Protein AF-A0A971AYQ6-F1 (afdb_monomer_lite)

pLDDT: mean 86.42, std 10.88, range [60.56, 96.31]

Sequence (43 aa):
MSNIKITPAAPSDARELLEIYAPYVLNTAISFEYDVPSEQEFA

Foldseek 3Di:
DDDDDDDDDDLVCLVVVLVVCQCCQPPHPPVPHVHRDDSVVRD

Secondary structure (DSSP, 8-state):
----------GGGHHHHHHHHHHHHHHS--TT-SSPPPHHHH-

Radius of gyration: 12.7 Å; chains: 1; bounding box: 19×32×33 Å

Structure (mmCIF, N/CA/C/O backbone):
data_AF-A0A971AYQ6-F1
#
_entry.id   AF-A0A971AYQ6-F1
#
loop_
_atom_site.group_PDB
_atom_site.id
_atom_site.type_symbol
_atom_site.label_atom_id
_atom_site.label_alt_id
_atom_site.label_comp_id
_atom_site.label_asym_id
_atom_site.label_entity_id
_atom_site.label_seq_id
_atom_site.pdbx_PDB_ins_code
_atom_site.Cartn_x
_atom_site.Cartn_y
_atom_site.Cartn_z
_atom_site.occupancy
_atom_site.B_iso_or_equiv
_atom_site.auth_seq_id
_atom_site.auth_comp_id
_atom_site.auth_asym_id
_atom_site.auth_atom_id
_atom_site.pdbx_PDB_model_num
ATOM 1 N N . MET A 1 1 ? -2.426 -21.168 -18.405 1.00 60.56 1 MET A N 1
ATOM 2 C CA . MET A 1 1 ? -1.301 -20.717 -17.561 1.00 60.56 1 MET A CA 1
ATOM 3 C C . MET A 1 1 ? -1.222 -19.212 -17.691 1.00 60.56 1 MET A C 1
ATOM 5 O O . MET A 1 1 ? -1.188 -18.732 -18.817 1.00 60.56 1 MET A O 1
ATOM 9 N N . SER A 1 2 ? -1.286 -18.481 -16.583 1.00 79.12 2 SER A N 1
ATOM 10 C CA . SER A 1 2 ? -1.186 -17.021 -16.612 1.00 79.12 2 SER A CA 1
ATOM 11 C C . SER A 1 2 ? 0.258 -16.626 -16.905 1.00 79.12 2 SER A C 1
ATOM 13 O O . SER A 1 2 ? 1.176 -17.120 -16.254 1.00 79.12 2 SER A O 1
ATOM 15 N N . ASN A 1 3 ? 0.459 -15.775 -17.908 1.00 87.50 3 ASN A N 1
ATOM 16 C CA . ASN A 1 3 ? 1.778 -15.261 -18.250 1.00 87.50 3 ASN A CA 1
ATOM 17 C C . ASN A 1 3 ? 2.132 -14.156 -17.243 1.00 87.50 3 ASN A C 1
ATOM 19 O O . ASN A 1 3 ? 1.593 -13.055 -17.326 1.00 87.50 3 ASN A O 1
ATOM 23 N N . ILE A 1 4 ? 2.968 -14.469 -16.251 1.00 90.38 4 ILE A N 1
ATOM 24 C CA . ILE A 1 4 ? 3.367 -13.513 -15.209 1.00 90.38 4 ILE A CA 1
ATOM 25 C C . ILE A 1 4 ? 4.493 -12.636 -15.758 1.00 90.38 4 ILE A C 1
ATOM 27 O O . ILE A 1 4 ? 5.521 -13.144 -16.206 1.00 90.38 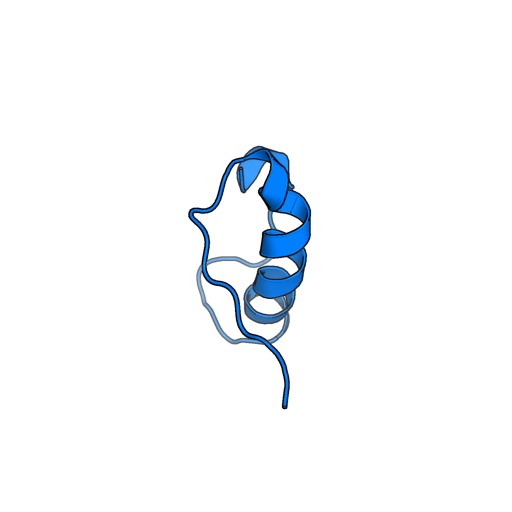4 ILE A O 1
ATOM 31 N N . LYS A 1 5 ? 4.307 -11.316 -15.704 1.00 91.31 5 LYS A N 1
ATOM 32 C CA . LYS A 1 5 ? 5.316 -10.319 -16.067 1.00 91.31 5 LYS A CA 1
ATOM 33 C C . LYS A 1 5 ? 5.637 -9.482 -14.832 1.00 91.31 5 LYS A C 1
ATOM 35 O O . LYS A 1 5 ? 4.724 -8.984 -14.186 1.00 91.31 5 LYS A O 1
ATOM 40 N N . ILE A 1 6 ? 6.923 -9.337 -14.521 1.00 94.19 6 ILE A N 1
ATOM 41 C CA . ILE A 1 6 ? 7.413 -8.516 -13.407 1.00 94.19 6 ILE A CA 1
ATOM 42 C C . ILE A 1 6 ? 8.077 -7.275 -14.003 1.00 94.19 6 ILE A C 1
ATOM 44 O O . ILE A 1 6 ? 8.921 -7.396 -14.893 1.00 94.19 6 ILE A O 1
ATOM 48 N N . THR A 1 7 ? 7.693 -6.092 -13.532 1.00 93.56 7 THR A N 1
ATOM 49 C CA . THR A 1 7 ? 8.254 -4.804 -13.962 1.00 93.56 7 THR A CA 1
ATOM 50 C C . THR A 1 7 ? 8.504 -3.896 -12.758 1.00 93.56 7 THR A C 1
ATOM 52 O O . THR A 1 7 ? 7.826 -4.056 -11.743 1.00 93.56 7 THR A O 1
ATOM 55 N N . PRO A 1 8 ? 9.465 -2.956 -12.839 1.00 96.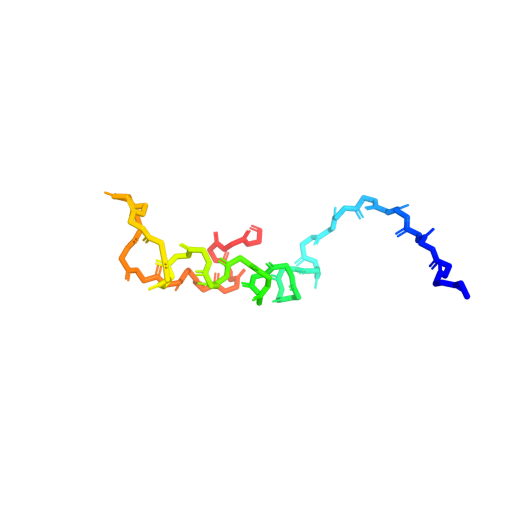31 8 PRO A N 1
ATOM 56 C CA . PRO A 1 8 ? 9.625 -1.920 -11.821 1.00 96.31 8 PRO A CA 1
ATOM 57 C C . PRO A 1 8 ? 8.356 -1.074 -11.712 1.00 96.31 8 PRO A C 1
ATOM 59 O O . PRO A 1 8 ? 7.773 -0.731 -12.740 1.00 96.31 8 PRO A O 1
ATOM 62 N N . ALA A 1 9 ? 7.963 -0.742 -10.484 1.00 95.00 9 ALA A N 1
ATOM 63 C CA . ALA A 1 9 ? 6.860 0.175 -10.228 1.00 95.00 9 ALA A CA 1
ATOM 64 C C . ALA A 1 9 ? 7.266 1.618 -10.559 1.00 95.00 9 ALA A C 1
ATOM 66 O O . ALA A 1 9 ? 8.424 2.008 -10.371 1.00 95.00 9 ALA A O 1
ATOM 67 N N . ALA A 1 10 ? 6.300 2.406 -11.015 1.00 95.38 10 ALA A N 1
ATOM 68 C CA . ALA A 1 10 ? 6.415 3.841 -11.221 1.00 95.38 10 ALA A CA 1
ATOM 69 C C . ALA A 1 10 ? 5.282 4.584 -10.488 1.00 95.38 10 ALA A C 1
ATOM 71 O O . ALA A 1 10 ? 4.237 3.991 -10.224 1.00 95.38 10 ALA A O 1
ATOM 72 N N . PRO A 1 11 ? 5.421 5.898 -10.219 1.00 95.06 11 PRO A N 1
ATOM 73 C CA . PRO A 1 11 ? 4.356 6.685 -9.584 1.00 95.06 11 PRO A CA 1
ATOM 74 C C . PRO A 1 11 ? 3.018 6.665 -10.342 1.00 95.06 11 PRO A C 1
ATOM 76 O O . PRO A 1 11 ? 1.963 6.868 -9.753 1.00 95.06 11 PRO A O 1
ATOM 79 N N . SER A 1 12 ? 3.030 6.390 -11.652 1.00 95.44 12 SER A N 1
ATOM 80 C CA . SER A 1 12 ? 1.809 6.202 -12.449 1.00 95.44 12 SER A CA 1
ATOM 81 C C . SER A 1 12 ? 0.971 5.000 -12.011 1.00 95.44 12 SER A C 1
ATOM 83 O O . SER A 1 12 ? -0.236 4.993 -12.236 1.00 95.44 12 SER A O 1
ATOM 85 N N . ASP A 1 13 ? 1.603 4.006 -11.388 1.00 96.12 13 ASP A N 1
ATOM 86 C CA . ASP A 1 13 ? 0.974 2.755 -10.965 1.00 96.12 13 ASP A CA 1
ATOM 87 C C . ASP A 1 13 ? 0.342 2.885 -9.568 1.00 96.12 13 ASP A C 1
ATOM 89 O O . ASP A 1 13 ? -0.289 1.948 -9.081 1.00 96.12 13 ASP A O 1
ATOM 93 N N . ALA A 1 14 ? 0.493 4.049 -8.920 1.00 95.38 14 ALA A N 1
ATOM 94 C CA . ALA A 1 14 ? 0.062 4.302 -7.548 1.00 95.38 14 ALA A CA 1
ATOM 95 C C . ALA A 1 14 ? -1.401 3.924 -7.303 1.00 95.38 14 ALA A C 1
ATOM 97 O O . ALA A 1 14 ? -1.693 3.292 -6.297 1.00 95.38 14 ALA A O 1
ATOM 98 N N . ARG A 1 15 ? -2.312 4.235 -8.236 1.00 95.62 15 ARG A N 1
ATOM 99 C CA . ARG A 1 15 ? -3.731 3.862 -8.115 1.00 95.62 15 ARG A CA 1
ATOM 100 C C . ARG A 1 15 ? -3.922 2.348 -8.014 1.00 95.62 15 ARG A C 1
ATOM 102 O O . ARG A 1 15 ? -4.571 1.877 -7.088 1.00 95.62 15 ARG A O 1
ATOM 109 N N . GLU A 1 16 ? -3.356 1.593 -8.952 1.00 95.06 16 GLU A N 1
ATOM 110 C CA . GLU A 1 16 ? -3.531 0.135 -9.011 1.00 95.06 16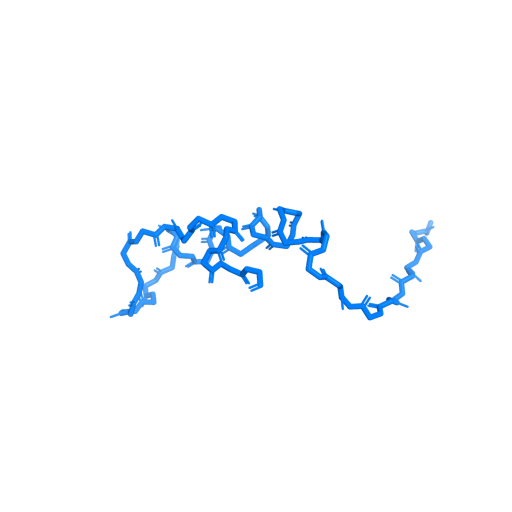 GLU A CA 1
ATOM 111 C C . GLU A 1 16 ? -2.856 -0.556 -7.818 1.00 95.06 16 GLU A C 1
ATOM 113 O O . GLU A 1 16 ? -3.400 -1.489 -7.228 1.00 95.06 16 GLU A O 1
ATOM 118 N N . LEU A 1 17 ? -1.682 -0.068 -7.414 1.00 95.19 17 LEU A N 1
ATOM 119 C CA . LEU A 1 17 ? -0.974 -0.567 -6.238 1.00 95.19 17 LEU A CA 1
ATOM 120 C C . LEU A 1 17 ? -1.712 -0.228 -4.935 1.00 95.19 17 LEU A C 1
ATOM 122 O O . LEU A 1 17 ? -1.759 -1.062 -4.030 1.00 95.19 17 LEU A O 1
ATOM 126 N N . LEU A 1 18 ? -2.332 0.952 -4.851 1.00 94.81 18 LEU A N 1
ATOM 127 C CA . LEU A 1 18 ? -3.143 1.365 -3.709 1.00 94.81 18 LEU A CA 1
ATOM 128 C C . LEU A 1 18 ? -4.398 0.498 -3.570 1.00 94.81 18 LEU A C 1
ATOM 130 O O . L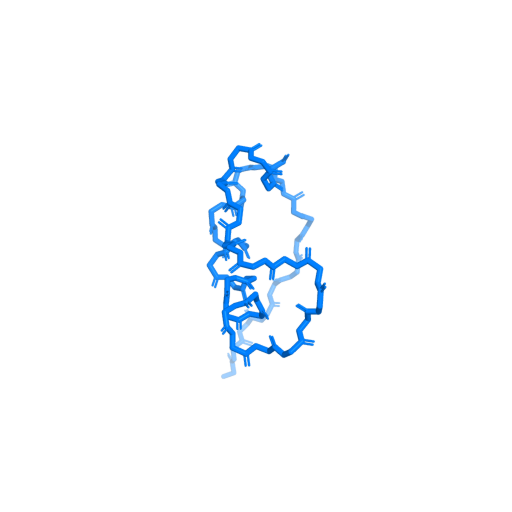EU A 1 18 ? -4.748 0.130 -2.454 1.00 94.81 18 LEU A O 1
ATOM 134 N N . GLU A 1 19 ? -5.045 0.105 -4.668 1.00 94.69 19 GLU A N 1
ATOM 135 C CA . GLU A 1 19 ? -6.178 -0.834 -4.631 1.00 94.69 19 GLU A CA 1
ATOM 136 C C . GLU A 1 19 ? -5.781 -2.200 -4.049 1.00 94.69 19 GLU A C 1
ATOM 138 O O . GLU A 1 19 ? -6.547 -2.806 -3.296 1.00 94.69 19 GLU A O 1
ATOM 143 N N . ILE A 1 20 ? -4.562 -2.666 -4.344 1.00 94.44 20 ILE A N 1
ATOM 144 C CA . ILE A 1 20 ? -4.001 -3.890 -3.755 1.00 94.44 20 ILE A CA 1
ATOM 145 C C . ILE A 1 20 ? -3.669 -3.679 -2.270 1.00 94.44 20 ILE A C 1
ATOM 147 O O . ILE A 1 20 ? -3.860 -4.594 -1.469 1.00 94.44 20 ILE A O 1
ATOM 151 N N . TYR A 1 21 ? -3.188 -2.491 -1.891 1.00 90.81 21 TYR A N 1
ATOM 152 C CA . TYR A 1 21 ? -2.791 -2.157 -0.521 1.00 90.81 21 TYR A CA 1
ATOM 153 C C . TYR A 1 21 ? -3.982 -1.882 0.420 1.00 90.81 21 TYR A C 1
ATOM 155 O O . TYR A 1 21 ? -3.970 -2.309 1.573 1.00 90.81 21 TYR A O 1
ATOM 163 N N . ALA A 1 22 ? -5.052 -1.250 -0.066 1.00 90.81 22 ALA A N 1
ATOM 164 C CA . ALA A 1 22 ? -6.239 -0.865 0.701 1.00 90.81 22 ALA A CA 1
ATOM 165 C C . ALA A 1 22 ? -6.835 -1.966 1.608 1.00 90.81 22 ALA A C 1
ATOM 167 O O . ALA A 1 22 ? -7.132 -1.674 2.771 1.00 90.81 22 ALA A O 1
ATOM 168 N N . PRO A 1 23 ? -7.005 -3.235 1.172 1.00 89.06 23 PRO A N 1
ATOM 169 C CA . PRO A 1 23 ? -7.529 -4.276 2.051 1.00 89.06 23 PRO A CA 1
ATOM 170 C C . PRO A 1 23 ? -6.606 -4.603 3.230 1.00 89.06 23 PRO A C 1
ATOM 172 O O . PRO A 1 23 ? -7.108 -5.098 4.237 1.00 89.06 23 PRO A O 1
ATOM 175 N N . TYR A 1 24 ? -5.301 -4.330 3.136 1.00 87.50 24 TYR A N 1
ATOM 176 C CA . TYR A 1 24 ? -4.374 -4.509 4.253 1.00 87.50 24 TYR A CA 1
ATOM 177 C C . TYR A 1 24 ? -4.605 -3.459 5.338 1.00 87.50 24 TYR A C 1
ATOM 179 O O . TYR A 1 24 ? -4.583 -3.808 6.513 1.00 87.50 24 TYR A O 1
ATOM 187 N N . VAL A 1 25 ? -4.916 -2.217 4.967 1.00 85.31 25 VAL A N 1
ATOM 188 C CA . VAL A 1 25 ? -5.269 -1.162 5.930 1.00 85.31 25 VAL A CA 1
ATOM 189 C C . VAL A 1 25 ? -6.625 -1.449 6.577 1.00 85.31 25 VAL A C 1
ATOM 191 O O . VAL A 1 25 ? -6.755 -1.439 7.794 1.00 85.31 25 VAL A O 1
ATOM 194 N N . LEU A 1 26 ? -7.640 -1.773 5.770 1.00 85.38 26 LEU A N 1
ATOM 195 C CA . LEU A 1 26 ? -9.020 -1.883 6.256 1.00 85.38 26 LEU A CA 1
ATOM 196 C C . LEU A 1 26 ? -9.326 -3.184 7.003 1.00 85.38 26 LEU A C 1
ATOM 198 O O . LEU A 1 26 ? -10.172 -3.199 7.894 1.00 85.38 26 LEU A O 1
ATOM 202 N N . ASN A 1 27 ? -8.700 -4.294 6.605 1.00 85.12 27 ASN A N 1
ATOM 203 C CA . ASN A 1 27 ? -9.125 -5.629 7.035 1.00 85.12 27 ASN A CA 1
ATOM 204 C C . ASN A 1 27 ? -8.078 -6.362 7.872 1.00 85.12 27 ASN A C 1
ATOM 206 O O . ASN A 1 27 ? -8.232 -7.557 8.135 1.00 85.12 27 ASN A O 1
ATOM 210 N N . THR A 1 28 ? -7.009 -5.683 8.287 1.00 77.62 28 THR A N 1
ATOM 211 C CA . THR A 1 28 ? -5.999 -6.286 9.157 1.00 77.62 28 THR A CA 1
ATOM 212 C C . THR A 1 28 ? -5.758 -5.422 10.385 1.00 77.62 28 THR A C 1
ATOM 214 O O . THR A 1 28 ? -5.960 -4.214 10.368 1.00 77.62 28 THR A O 1
ATOM 217 N N . ALA A 1 29 ? -5.333 -6.047 11.484 1.00 66.31 29 ALA A N 1
ATOM 218 C CA . ALA A 1 29 ? -5.020 -5.353 12.731 1.00 66.31 29 ALA A CA 1
ATOM 219 C C . ALA A 1 29 ? -3.642 -4.654 12.671 1.00 66.31 29 ALA A C 1
ATOM 221 O O . ALA A 1 29 ? -2.845 -4.772 13.603 1.00 66.31 29 ALA A O 1
ATOM 222 N N . ILE A 1 30 ? -3.324 -3.974 11.562 1.00 63.19 30 ILE A N 1
ATOM 223 C CA . ILE A 1 30 ? -2.126 -3.136 11.453 1.00 63.19 30 ILE A CA 1
ATOM 224 C C . ILE A 1 30 ? -2.373 -1.874 12.284 1.00 63.19 30 ILE A C 1
ATOM 226 O O . ILE A 1 30 ? -3.205 -1.037 11.964 1.00 63.19 30 ILE A O 1
ATOM 230 N N . SER A 1 31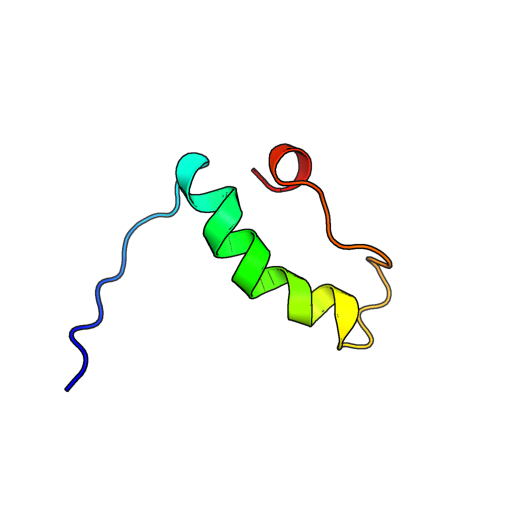 ? -1.647 -1.741 13.391 1.00 62.19 31 SER A N 1
ATOM 231 C CA . SER A 1 31 ? -1.870 -0.725 14.428 1.00 62.19 31 SER A CA 1
ATOM 232 C C . SER A 1 31 ? -1.375 0.691 14.084 1.00 62.19 31 SER A C 1
ATOM 234 O O . SER A 1 31 ? -1.218 1.504 14.994 1.00 62.19 31 SER A O 1
ATOM 236 N N . PHE A 1 32 ? -1.060 0.978 12.817 1.00 61.81 32 PHE A N 1
ATOM 237 C CA . PHE A 1 32 ? -0.379 2.218 12.412 1.00 61.81 32 PHE A CA 1
ATOM 238 C C . PHE A 1 32 ? -1.117 3.052 11.356 1.00 61.81 32 PHE A C 1
ATOM 240 O O . PHE A 1 32 ? -0.857 4.249 11.283 1.00 61.81 32 PHE A O 1
ATOM 247 N N . GLU A 1 33 ? -2.067 2.482 10.611 1.00 64.75 33 GLU A N 1
ATOM 248 C CA . GLU A 1 33 ? -2.908 3.217 9.658 1.00 64.75 33 GLU A CA 1
ATOM 249 C C . GLU A 1 33 ? -4.375 2.870 9.920 1.00 64.75 33 GLU A C 1
ATOM 251 O O . GLU A 1 33 ? -4.740 1.698 9.957 1.00 64.75 33 GLU A O 1
ATOM 256 N N . TYR A 1 34 ? -5.199 3.893 10.152 1.00 68.50 34 TYR A N 1
ATOM 257 C CA . TYR A 1 34 ? -6.635 3.738 10.414 1.00 68.50 34 TYR A CA 1
ATOM 258 C C . TYR A 1 34 ? -7.477 3.949 9.149 1.00 68.50 34 TYR A C 1
ATOM 260 O O . TYR A 1 34 ? -8.590 3.436 9.068 1.00 68.50 34 TYR A O 1
ATOM 268 N N . ASP A 1 35 ? -6.919 4.658 8.162 1.00 83.69 35 ASP A N 1
ATOM 269 C CA . ASP A 1 35 ? -7.567 5.050 6.916 1.00 83.69 35 ASP A CA 1
ATOM 270 C C . ASP A 1 35 ? -6.622 4.803 5.733 1.00 83.69 35 ASP A C 1
ATOM 272 O O . ASP A 1 35 ? -5.403 4.929 5.858 1.00 83.69 35 ASP A O 1
ATOM 276 N N . VAL A 1 36 ? -7.188 4.448 4.578 1.00 87.69 36 VAL A N 1
ATOM 277 C CA . VAL A 1 36 ? -6.430 4.240 3.333 1.00 87.69 36 VAL A CA 1
ATOM 278 C C . VAL A 1 36 ? -5.856 5.588 2.860 1.00 87.69 36 VAL A C 1
ATOM 280 O O . VAL A 1 36 ? -6.633 6.542 2.753 1.00 87.69 36 VAL A O 1
ATOM 283 N N . PRO A 1 37 ? -4.546 5.692 2.551 1.00 90.00 37 PRO A N 1
ATOM 284 C CA . PRO A 1 37 ? -3.946 6.946 2.095 1.00 90.00 37 PRO A CA 1
ATOM 285 C C . PRO A 1 37 ? -4.495 7.366 0.728 1.00 90.00 37 PRO A C 1
ATOM 287 O O . PRO A 1 37 ? -4.953 6.534 -0.060 1.00 90.00 37 PRO A O 1
ATOM 290 N N . SER A 1 38 ? -4.432 8.659 0.412 1.00 92.62 38 SER A N 1
ATOM 291 C CA . SER A 1 38 ? -4.756 9.130 -0.938 1.00 92.62 38 SER A CA 1
ATOM 292 C C . SER A 1 38 ? -3.685 8.708 -1.952 1.00 92.62 38 SER A C 1
ATOM 294 O O . SER A 1 38 ? -2.530 8.479 -1.599 1.00 92.62 38 SER A O 1
ATOM 296 N N . GLU A 1 39 ? -4.030 8.664 -3.245 1.00 91.62 39 GLU A N 1
ATOM 297 C CA . GLU A 1 39 ? -3.063 8.327 -4.307 1.00 91.62 39 GLU A CA 1
ATOM 298 C C . GLU A 1 39 ? -1.820 9.231 -4.291 1.00 91.62 39 GLU A C 1
ATOM 300 O O . GLU A 1 39 ? -0.729 8.772 -4.599 1.00 91.62 39 GLU A O 1
ATOM 305 N N . GLN A 1 40 ? -1.973 10.509 -3.927 1.00 91.50 40 GLN A N 1
ATOM 306 C CA . GLN A 1 40 ? -0.863 11.467 -3.860 1.00 91.50 40 GLN A CA 1
ATOM 307 C C . GLN A 1 40 ? 0.041 11.251 -2.646 1.00 91.50 40 GLN A C 1
ATOM 309 O O . GLN A 1 40 ? 1.228 11.539 -2.728 1.00 91.50 40 GLN A O 1
ATOM 314 N N . GLU A 1 41 ? -0.510 10.779 -1.529 1.00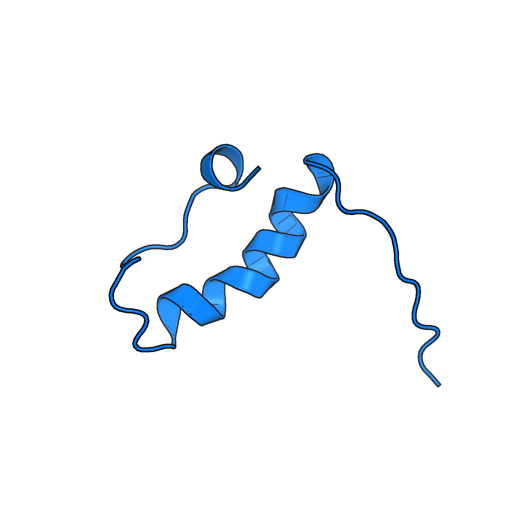 90.06 41 GLU A N 1
ATOM 315 C CA . GLU A 1 41 ? 0.270 10.423 -0.337 1.00 90.06 41 GLU A CA 1
ATOM 316 C C . GLU A 1 41 ? 0.974 9.074 -0.505 1.00 90.06 41 GLU A C 1
ATOM 318 O O . GLU A 1 41 ? 1.994 8.827 0.132 1.00 90.06 41 GLU A O 1
ATOM 323 N N . PHE A 1 42 ? 0.422 8.210 -1.358 1.00 90.00 42 PHE A N 1
ATOM 324 C CA . PHE A 1 42 ? 0.951 6.885 -1.651 1.00 90.00 42 PHE A CA 1
ATOM 325 C C . PHE A 1 42 ? 2.051 6.880 -2.733 1.00 90.00 42 PHE A C 1
ATOM 327 O O . PHE A 1 42 ? 2.909 5.997 -2.708 1.00 90.00 42 PHE A O 1
ATOM 334 N N . ALA A 1 43 ? 2.003 7.814 -3.693 1.00 85.25 43 ALA A N 1
ATOM 335 C CA . ALA A 1 43 ? 2.867 7.859 -4.884 1.00 85.25 43 ALA A CA 1
ATOM 336 C C . ALA A 1 43 ? 4.308 8.347 -4.646 1.00 85.25 43 ALA A C 1
ATOM 338 O O . ALA A 1 43 ? 4.530 9.226 -3.785 1.00 85.25 43 ALA A O 1
#